Protein AF-A0A1D1V6J2-F1 (afdb_monomer_lite)

Structure (mmCIF, N/CA/C/O backbone):
data_AF-A0A1D1V6J2-F1
#
_entry.id   AF-A0A1D1V6J2-F1
#
loop_
_atom_site.group_PDB
_atom_site.id
_atom_site.type_symbol
_atom_site.label_atom_id
_atom_site.label_alt_id
_atom_site.label_comp_id
_atom_site.label_asym_id
_atom_site.label_entity_id
_atom_site.label_seq_id
_atom_site.pdbx_PDB_ins_code
_atom_site.Cartn_x
_atom_site.Cartn_y
_atom_site.Cartn_z
_atom_site.occupancy
_atom_site.B_iso_or_equiv
_atom_site.auth_seq_id
_atom_site.auth_comp_id
_atom_site.auth_asym_id
_atom_site.auth_atom_id
_atom_site.pdbx_PDB_model_num
ATOM 1 N N . MET A 1 1 ? 16.635 -3.841 -39.372 1.00 48.28 1 MET A N 1
ATOM 2 C CA . MET A 1 1 ? 15.526 -2.941 -39.005 1.00 48.28 1 MET A CA 1
ATOM 3 C C . MET A 1 1 ? 15.729 -2.656 -37.537 1.00 48.28 1 MET A C 1
ATOM 5 O O . MET A 1 1 ? 15.497 -3.552 -36.737 1.00 48.28 1 MET A O 1
ATOM 9 N N . ASP A 1 2 ? 16.294 -1.498 -37.214 1.00 56.81 2 ASP A N 1
ATOM 10 C CA . ASP A 1 2 ? 16.505 -1.095 -35.825 1.00 56.81 2 ASP A CA 1
ATOM 11 C C . ASP A 1 2 ? 15.146 -0.713 -35.238 1.00 56.81 2 ASP A C 1
ATOM 13 O O . ASP A 1 2 ? 14.429 0.100 -35.822 1.00 56.81 2 ASP A O 1
ATOM 17 N N . ASP A 1 3 ? 14.752 -1.372 -34.148 1.00 64.62 3 ASP A N 1
ATOM 18 C CA . ASP A 1 3 ? 13.501 -1.078 -33.456 1.00 64.62 3 ASP A CA 1
ATOM 19 C C . ASP A 1 3 ? 13.601 0.335 -32.849 1.00 64.62 3 ASP A C 1
ATOM 21 O O . ASP A 1 3 ? 14.435 0.554 -31.963 1.00 64.62 3 ASP A O 1
ATOM 25 N N . PRO A 1 4 ? 12.785 1.312 -33.288 1.00 57.12 4 PRO A N 1
ATOM 26 C CA . PRO A 1 4 ? 12.799 2.664 -32.729 1.00 57.12 4 PRO A CA 1
ATOM 27 C C . PRO A 1 4 ? 12.409 2.710 -31.238 1.00 57.12 4 PRO A C 1
ATOM 29 O O . PRO A 1 4 ? 12.533 3.760 -30.613 1.00 57.12 4 PRO A O 1
ATOM 32 N N . MET A 1 5 ? 11.976 1.585 -30.655 1.00 58.66 5 MET A N 1
ATOM 33 C CA . MET A 1 5 ? 11.699 1.398 -29.226 1.00 58.66 5 MET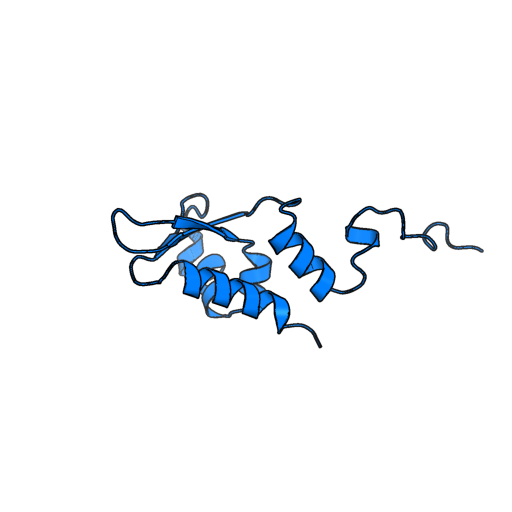 A CA 1
ATOM 34 C C . MET A 1 5 ? 12.857 0.721 -28.461 1.00 58.66 5 MET A C 1
ATOM 36 O O . MET A 1 5 ? 12.662 0.223 -27.352 1.00 58.66 5 MET A O 1
ATOM 40 N N . ALA A 1 6 ? 14.063 0.638 -29.035 1.00 60.59 6 ALA A N 1
ATOM 41 C CA . ALA A 1 6 ? 15.196 -0.024 -28.382 1.00 60.59 6 ALA A CA 1
ATOM 42 C C . ALA A 1 6 ? 15.816 0.811 -27.241 1.00 60.59 6 ALA A C 1
ATOM 44 O O . ALA A 1 6 ? 16.305 0.239 -26.264 1.00 60.59 6 ALA A O 1
ATOM 45 N N . ASP A 1 7 ? 15.753 2.148 -27.307 1.00 63.69 7 ASP A N 1
ATOM 46 C CA . ASP A 1 7 ? 16.257 3.031 -26.245 1.00 63.69 7 ASP A CA 1
ATOM 47 C C . ASP A 1 7 ? 15.131 3.598 -25.364 1.00 63.69 7 ASP A C 1
ATOM 49 O O . ASP A 1 7 ? 14.753 4.769 -25.410 1.00 63.69 7 ASP A O 1
ATOM 53 N N . ASN A 1 8 ? 14.603 2.734 -24.497 1.00 61.28 8 ASN A N 1
ATOM 54 C CA . ASN A 1 8 ? 13.559 3.093 -23.531 1.00 61.28 8 ASN A CA 1
ATOM 55 C C . ASN A 1 8 ? 14.120 3.756 -22.262 1.00 61.28 8 ASN A C 1
ATOM 57 O O . ASN A 1 8 ? 13.423 3.819 -21.245 1.00 61.28 8 ASN A O 1
ATOM 61 N N . SER A 1 9 ? 15.387 4.191 -22.258 1.00 58.91 9 SER A N 1
ATOM 62 C CA . SER A 1 9 ? 15.983 4.884 -21.107 1.00 58.91 9 SER A CA 1
ATOM 63 C C . SER A 1 9 ? 15.372 6.274 -20.878 1.00 58.91 9 SER A C 1
ATOM 65 O O . SER A 1 9 ? 15.359 6.753 -19.746 1.00 58.91 9 SER A O 1
ATOM 67 N N . ASN A 1 10 ? 14.765 6.867 -21.915 1.00 65.75 10 ASN A N 1
ATOM 68 C CA . ASN A 1 10 ? 14.165 8.203 -21.881 1.00 65.75 10 ASN A CA 1
ATOM 69 C C . ASN A 1 10 ? 12.647 8.223 -21.567 1.00 65.75 10 ASN A C 1
ATOM 71 O O . ASN A 1 10 ? 12.011 9.272 -21.605 1.00 65.75 10 ASN A O 1
ATOM 75 N N . TRP A 1 11 ? 12.025 7.081 -21.245 1.00 75.06 11 TRP A N 1
ATOM 76 C CA . TRP A 1 11 ? 10.572 6.979 -20.977 1.00 75.06 11 TRP A CA 1
ATOM 77 C C . TRP A 1 11 ? 10.192 7.332 -19.527 1.00 75.06 11 TRP A C 1
ATOM 79 O O . TRP A 1 11 ? 9.287 6.737 -18.937 1.00 75.06 11 TRP A O 1
ATOM 89 N N . GLY A 1 12 ? 10.930 8.254 -18.910 1.00 82.19 12 GLY A N 1
ATOM 90 C CA . GLY A 1 12 ? 10.766 8.604 -17.502 1.00 82.19 12 GLY A CA 1
ATOM 91 C C . GLY A 1 12 ? 11.035 7.432 -16.552 1.00 82.19 12 GLY A C 1
ATOM 92 O O . GLY A 1 12 ? 11.805 6.509 -16.841 1.00 82.19 12 GLY A O 1
ATOM 93 N N . TRP A 1 13 ? 10.391 7.453 -15.384 1.00 84.38 13 TRP A N 1
ATOM 94 C CA . TRP A 1 13 ? 10.631 6.444 -14.352 1.00 84.38 13 TRP A CA 1
ATOM 95 C C . TRP A 1 13 ? 10.193 5.042 -14.776 1.00 84.38 13 TRP A C 1
ATOM 97 O O . TRP A 1 13 ? 10.781 4.063 -14.328 1.00 84.38 13 TRP A O 1
ATOM 107 N N . GLN A 1 14 ? 9.199 4.923 -15.659 1.00 85.56 14 GLN A N 1
ATOM 108 C CA . GLN A 1 14 ? 8.742 3.646 -16.203 1.00 85.56 14 GLN A CA 1
ATOM 109 C C . GLN A 1 14 ? 9.817 3.011 -17.090 1.00 85.56 14 GLN A C 1
ATOM 111 O O . GLN A 1 14 ? 9.980 1.790 -17.076 1.00 85.56 14 GLN A O 1
ATOM 116 N N . GLY A 1 15 ? 10.554 3.834 -17.841 1.00 82.62 15 GLY A N 1
ATOM 117 C CA . GLY A 1 15 ? 11.718 3.415 -18.616 1.00 82.62 15 GLY A CA 1
ATOM 118 C C . GLY A 1 15 ? 12.882 2.980 -17.730 1.00 82.62 15 GLY A C 1
ATOM 119 O O . GLY A 1 15 ? 13.506 1.952 -18.000 1.00 82.62 15 GLY A O 1
ATOM 120 N N . ALA A 1 16 ? 13.129 3.709 -16.637 1.00 82.62 16 ALA A N 1
ATOM 121 C CA . ALA A 1 16 ? 14.195 3.419 -15.675 1.00 82.62 16 ALA A CA 1
ATOM 122 C C . ALA A 1 16 ? 13.893 2.216 -14.752 1.00 82.62 16 ALA A C 1
ATOM 124 O O . ALA A 1 16 ? 14.792 1.453 -14.395 1.00 82.62 16 ALA A O 1
ATOM 125 N N . ALA A 1 17 ? 12.630 1.994 -14.378 1.00 85.06 17 ALA A N 1
ATOM 126 C CA . ALA A 1 17 ? 12.199 0.910 -13.498 1.00 85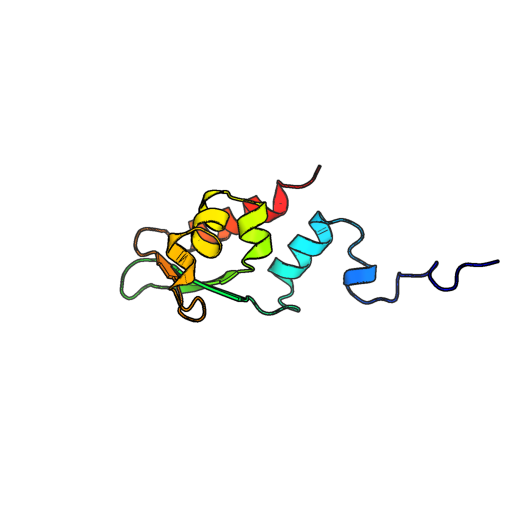.06 17 ALA A CA 1
ATOM 127 C C . ALA A 1 17 ? 12.015 -0.409 -14.276 1.00 85.06 17 ALA A C 1
ATOM 129 O O . ALA A 1 17 ? 10.905 -0.817 -14.633 1.00 85.06 17 ALA A O 1
ATOM 130 N N . LYS A 1 18 ? 13.132 -1.099 -14.536 1.00 83.62 18 LYS A N 1
ATOM 131 C CA . LYS A 1 18 ? 13.171 -2.335 -15.342 1.00 83.62 18 LYS A CA 1
ATOM 132 C C . LYS A 1 18 ? 12.567 -3.570 -14.664 1.00 83.62 18 LYS A C 1
ATOM 134 O O . LYS A 1 18 ? 12.271 -4.542 -15.346 1.00 83.62 18 LYS A O 1
ATOM 139 N N . THR A 1 19 ? 12.358 -3.542 -13.350 1.00 85.62 19 THR A N 1
ATOM 140 C CA . THR A 1 19 ? 11.761 -4.659 -12.603 1.00 85.62 19 THR A CA 1
ATOM 141 C C . THR A 1 19 ? 10.449 -4.244 -11.963 1.00 85.62 19 THR A C 1
ATOM 143 O O . THR A 1 19 ? 10.252 -3.079 -11.608 1.00 85.62 19 THR A O 1
ATOM 146 N N . MET A 1 20 ? 9.557 -5.207 -11.742 1.00 82.00 20 MET A 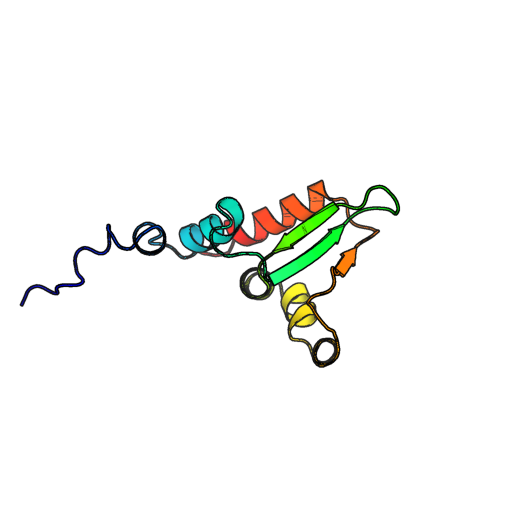N 1
ATOM 147 C CA . MET A 1 20 ? 8.324 -4.941 -11.008 1.00 82.00 20 MET A CA 1
ATOM 148 C C . MET A 1 20 ? 8.618 -4.420 -9.595 1.00 82.00 20 MET A C 1
ATOM 150 O O . MET A 1 20 ? 7.971 -3.479 -9.154 1.00 82.00 20 MET A O 1
ATOM 154 N N . LYS A 1 21 ? 9.672 -4.917 -8.934 1.00 82.44 21 LYS A N 1
ATOM 155 C CA . LYS A 1 21 ? 10.133 -4.401 -7.636 1.00 82.44 21 LYS A CA 1
ATOM 156 C C . LYS A 1 21 ? 10.534 -2.925 -7.701 1.00 82.44 21 LYS A C 1
ATOM 158 O O . LYS A 1 21 ? 10.220 -2.160 -6.789 1.00 82.44 21 LYS A O 1
ATOM 163 N N . ALA A 1 22 ? 11.220 -2.506 -8.766 1.00 82.75 22 ALA A N 1
ATOM 164 C CA . ALA A 1 22 ? 11.557 -1.101 -8.977 1.00 82.75 22 ALA A CA 1
ATOM 165 C C . ALA A 1 22 ? 10.292 -0.256 -9.198 1.00 82.75 22 ALA A C 1
ATOM 167 O O . ALA A 1 22 ? 10.164 0.813 -8.603 1.00 82.75 22 ALA A O 1
ATOM 168 N N . ARG A 1 23 ? 9.324 -0.766 -9.971 1.00 85.12 23 ARG A N 1
ATOM 169 C CA . ARG A 1 23 ? 8.055 -0.073 -10.242 1.00 85.12 23 ARG A CA 1
ATOM 170 C C . ARG A 1 23 ? 7.197 0.089 -8.989 1.00 85.12 23 ARG A C 1
ATOM 172 O O . ARG A 1 23 ? 6.748 1.194 -8.703 1.00 85.12 23 ARG A O 1
ATOM 179 N N . THR A 1 24 ? 7.018 -0.972 -8.201 1.00 82.44 24 THR A N 1
ATOM 180 C CA . THR A 1 24 ? 6.251 -0.917 -6.944 1.00 82.44 24 THR A CA 1
ATOM 181 C C . THR A 1 24 ? 6.934 -0.043 -5.892 1.00 82.44 24 THR A C 1
ATOM 183 O O . THR A 1 24 ? 6.262 0.679 -5.157 1.00 82.44 24 THR A O 1
ATOM 186 N N . THR A 1 25 ? 8.272 -0.037 -5.849 1.00 80.56 25 THR A N 1
ATOM 187 C CA . THR A 1 25 ? 9.036 0.869 -4.978 1.00 80.56 25 THR A CA 1
ATOM 188 C C . THR A 1 25 ? 8.841 2.329 -5.380 1.00 80.56 25 THR A C 1
ATOM 190 O O . THR A 1 25 ? 8.684 3.177 -4.502 1.00 80.56 25 THR A O 1
ATOM 193 N N . TYR A 1 26 ? 8.832 2.620 -6.683 1.00 81.62 26 TYR A N 1
ATOM 194 C CA . TYR A 1 26 ? 8.610 3.968 -7.201 1.00 81.62 26 TYR A CA 1
ATOM 195 C C . TYR A 1 26 ? 7.204 4.477 -6.855 1.00 81.62 26 TYR A C 1
ATOM 197 O O . TYR A 1 26 ? 7.069 5.548 -6.267 1.00 81.62 26 TYR A O 1
ATOM 205 N N . LEU A 1 27 ? 6.175 3.653 -7.092 1.00 80.62 27 LEU A N 1
ATOM 206 C CA . LEU A 1 27 ? 4.780 3.931 -6.718 1.00 80.62 27 LEU A CA 1
ATOM 207 C C . LEU A 1 27 ? 4.601 4.254 -5.227 1.00 80.62 27 LEU A C 1
ATOM 209 O O . LEU A 1 27 ? 3.744 5.055 -4.862 1.00 80.62 27 LEU A O 1
ATOM 213 N N . TRP A 1 28 ? 5.408 3.633 -4.367 1.00 77.94 28 TRP A N 1
ATOM 214 C CA . TRP A 1 28 ? 5.353 3.838 -2.922 1.00 77.94 28 TRP A CA 1
ATOM 215 C C . TRP A 1 28 ? 6.139 5.056 -2.430 1.00 77.94 28 TRP A C 1
ATOM 217 O O . TRP A 1 28 ? 5.712 5.718 -1.486 1.00 77.94 28 TRP A O 1
ATOM 227 N N . LYS A 1 29 ? 7.321 5.319 -3.001 1.00 76.00 29 LYS A N 1
ATOM 228 C CA . LYS A 1 29 ? 8.228 6.369 -2.514 1.00 76.00 29 LYS A CA 1
ATOM 229 C C . LYS A 1 29 ? 7.966 7.727 -3.146 1.00 76.00 29 LYS A C 1
ATOM 231 O O . LYS A 1 29 ? 7.888 8.712 -2.422 1.00 76.00 29 LYS A O 1
ATOM 236 N N . GLU A 1 30 ? 7.858 7.765 -4.469 1.00 65.06 30 GLU A N 1
ATOM 237 C CA . GLU A 1 30 ? 7.931 9.015 -5.232 1.00 65.06 30 GLU A CA 1
ATOM 238 C C . GLU A 1 30 ? 6.560 9.659 -5.454 1.00 65.06 30 GLU A C 1
ATOM 240 O O . GLU A 1 30 ? 6.483 10.763 -5.981 1.00 65.06 30 GLU A O 1
ATOM 245 N N . GLN A 1 31 ? 5.471 8.983 -5.049 1.00 63.62 31 GLN A N 1
ATOM 246 C CA . GLN A 1 31 ? 4.079 9.463 -5.130 1.00 63.62 31 GLN A CA 1
ATOM 247 C C . GLN A 1 31 ? 3.673 10.034 -6.500 1.00 63.62 31 GLN A C 1
ATOM 249 O O . GLN A 1 31 ? 2.658 10.716 -6.614 1.00 63.62 31 GLN A O 1
ATOM 254 N N . SER A 1 32 ? 4.420 9.734 -7.566 1.00 69.50 32 SER A N 1
ATOM 255 C CA . SER A 1 32 ? 4.135 10.252 -8.908 1.00 69.50 32 SER A CA 1
ATOM 256 C C . SER A 1 32 ? 2.813 9.716 -9.455 1.00 69.50 32 SER A C 1
ATOM 258 O O . SER A 1 32 ? 2.267 10.267 -10.404 1.00 69.50 32 SER A O 1
ATOM 260 N N . ILE A 1 33 ? 2.293 8.652 -8.836 1.00 82.62 33 ILE A N 1
ATOM 261 C CA . ILE A 1 33 ? 0.903 8.229 -8.944 1.00 82.62 33 ILE A CA 1
ATOM 262 C C . ILE A 1 33 ? 0.268 8.407 -7.557 1.00 82.62 33 ILE A C 1
ATOM 264 O O . ILE A 1 33 ? 0.765 7.805 -6.596 1.00 82.62 33 ILE A O 1
ATOM 268 N N . PRO A 1 34 ? -0.794 9.226 -7.430 1.00 85.31 34 PRO A N 1
ATOM 269 C CA . PRO A 1 34 ? -1.476 9.440 -6.161 1.00 85.31 34 PRO A CA 1
ATOM 270 C C . PRO A 1 34 ? -2.086 8.145 -5.606 1.00 85.31 34 PRO A C 1
ATOM 272 O O . PRO A 1 34 ? -2.588 7.329 -6.383 1.00 85.31 34 PRO A O 1
ATOM 275 N N . PRO A 1 35 ? -2.078 7.945 -4.278 1.00 87.06 35 PRO A N 1
ATOM 276 C CA . PRO A 1 35 ? -2.770 6.823 -3.654 1.00 87.06 35 PRO A CA 1
ATOM 277 C C . PRO A 1 35 ? -4.282 6.890 -3.916 1.00 87.06 35 PRO A C 1
ATOM 279 O O . PRO A 1 35 ? -4.880 7.964 -3.887 1.00 87.06 35 PRO A O 1
ATOM 282 N N . ASN A 1 36 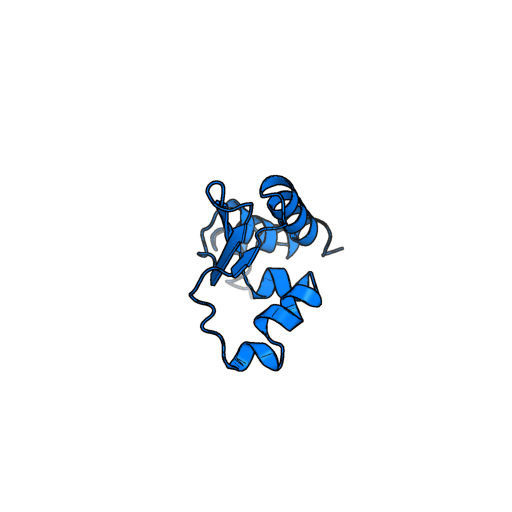? -4.903 5.730 -4.134 1.00 88.00 36 ASN A N 1
ATOM 283 C CA . ASN A 1 36 ? -6.345 5.584 -4.377 1.00 88.00 36 ASN A CA 1
ATOM 284 C C . ASN A 1 36 ? -7.091 4.908 -3.213 1.00 88.00 36 ASN A C 1
ATOM 286 O O . ASN A 1 36 ? -8.277 4.590 -3.318 1.00 88.00 36 ASN A O 1
ATOM 290 N N . VAL A 1 37 ? -6.402 4.662 -2.102 1.00 89.75 37 VAL A N 1
ATOM 291 C CA . VAL A 1 37 ? -6.996 4.225 -0.840 1.00 89.75 37 VAL A CA 1
ATOM 292 C C . VAL A 1 37 ? -6.255 4.863 0.322 1.00 89.75 37 VAL A C 1
ATOM 294 O O . VAL A 1 37 ? -5.037 5.054 0.266 1.00 89.75 37 VAL A O 1
ATOM 297 N N . PHE A 1 38 ? -6.996 5.181 1.377 1.00 91.19 38 PHE A N 1
ATOM 298 C CA . PHE A 1 38 ? -6.468 5.817 2.570 1.00 91.19 38 PHE A CA 1
ATOM 299 C C . PHE A 1 38 ? -6.865 5.042 3.820 1.00 91.19 38 PHE A C 1
ATOM 301 O O . PHE A 1 38 ? -7.957 4.487 3.900 1.00 91.19 38 PHE A O 1
ATOM 308 N N . PHE A 1 39 ? -5.972 5.039 4.802 1.00 91.88 39 PHE A N 1
ATOM 309 C CA . PHE A 1 39 ? -6.172 4.412 6.099 1.00 91.88 39 PHE A CA 1
ATOM 310 C C . PHE A 1 39 ? -5.988 5.442 7.202 1.00 91.88 39 PHE A C 1
ATOM 312 O O . PHE A 1 39 ? -4.951 6.104 7.257 1.00 91.88 39 PHE A O 1
ATOM 319 N N . ASN A 1 40 ? -6.961 5.553 8.093 1.00 93.50 40 ASN A N 1
ATOM 320 C CA . ASN A 1 40 ? -6.880 6.335 9.316 1.00 93.50 40 ASN A CA 1
ATOM 321 C C . ASN A 1 40 ? -6.409 5.427 10.452 1.00 93.50 40 ASN A C 1
ATOM 323 O O . ASN A 1 40 ? -7.205 4.764 11.109 1.00 93.50 40 ASN A O 1
ATOM 327 N N . VAL A 1 41 ? -5.097 5.389 10.672 1.00 94.62 41 VAL A N 1
ATOM 328 C CA . VAL A 1 41 ? -4.473 4.397 11.555 1.00 94.62 41 VAL A CA 1
ATOM 329 C C . VAL A 1 41 ? -4.139 4.997 12.913 1.00 94.62 41 VAL A C 1
ATOM 331 O O . VAL A 1 41 ? -3.539 6.074 12.972 1.00 94.62 41 VAL A O 1
ATOM 334 N N . GLY A 1 42 ? -4.448 4.278 13.988 1.00 92.94 42 GLY A N 1
ATOM 335 C CA . GLY A 1 42 ? -4.098 4.617 15.365 1.00 92.94 42 GLY A CA 1
ATOM 336 C C . GLY A 1 42 ? -5.290 5.048 16.227 1.00 92.94 42 GLY A C 1
ATOM 337 O O . GLY A 1 42 ? -6.397 5.250 15.723 1.00 92.94 42 GLY A O 1
ATOM 338 N N . PRO A 1 43 ? -5.071 5.227 17.540 1.00 88.56 43 PRO A N 1
ATOM 339 C CA . PRO A 1 43 ? -6.147 5.493 18.487 1.00 88.56 43 PRO A CA 1
ATOM 340 C C . PRO A 1 43 ? -6.793 6.865 18.256 1.00 88.56 43 PRO A C 1
ATOM 342 O O . PRO A 1 43 ? -6.181 7.785 17.695 1.00 88.56 43 PRO A O 1
ATOM 345 N N . LYS A 1 44 ? -8.035 7.031 18.732 1.00 83.50 44 LYS A N 1
ATOM 346 C CA . LYS A 1 44 ? -8.780 8.300 18.646 1.00 83.50 44 LYS A CA 1
ATOM 347 C C . LYS A 1 44 ? -7.937 9.468 19.174 1.00 83.50 44 LYS A C 1
ATOM 349 O O . LYS A 1 44 ? -7.388 9.413 20.269 1.00 83.50 44 LYS A O 1
ATOM 354 N N . GLY A 1 45 ? -7.815 10.520 18.364 1.00 82.44 45 GLY A N 1
ATOM 355 C CA . GLY A 1 45 ? -6.995 11.702 18.664 1.00 82.44 45 GLY A CA 1
ATOM 356 C C . GLY A 1 45 ? -5.517 11.608 18.255 1.00 82.44 45 GLY A C 1
ATOM 357 O O . GLY A 1 45 ? -4.843 12.632 18.234 1.00 82.44 45 GLY A O 1
ATOM 358 N N . GLN A 1 46 ? -5.011 10.428 17.874 1.00 86.75 46 GLN A N 1
ATOM 359 C CA . GLN A 1 46 ? -3.644 10.240 17.352 1.00 86.75 46 GLN A CA 1
ATOM 360 C C . GLN A 1 46 ? -3.620 9.527 15.989 1.00 86.75 46 GLN A C 1
ATOM 362 O O . GLN A 1 46 ? -2.582 9.002 15.569 1.00 86.75 46 GLN A O 1
ATOM 367 N N . LYS A 1 47 ? -4.762 9.527 15.290 1.00 90.44 47 LYS A N 1
ATOM 368 C CA . LYS A 1 47 ? -4.913 8.932 13.961 1.00 90.44 47 LYS A CA 1
ATOM 369 C C . LYS A 1 47 ? -3.937 9.558 12.966 1.00 90.44 47 LYS A C 1
ATOM 371 O O . LYS A 1 47 ? -3.712 10.769 12.951 1.00 90.44 47 LYS A O 1
ATOM 376 N N . LYS A 1 48 ? -3.363 8.721 12.106 1.00 93.19 48 LYS A N 1
ATOM 377 C CA . LYS A 1 48 ? -2.518 9.130 10.985 1.00 93.19 48 LYS A CA 1
ATOM 378 C C . LYS A 1 48 ? -3.103 8.600 9.692 1.00 93.19 48 LYS A C 1
ATOM 380 O O . LYS A 1 48 ? -3.247 7.390 9.539 1.00 93.19 48 LYS A O 1
ATOM 385 N N . LEU A 1 49 ? -3.337 9.512 8.755 1.00 91.88 49 LEU A N 1
ATOM 386 C CA . LEU A 1 49 ? -3.731 9.169 7.400 1.00 91.88 49 LEU A CA 1
ATOM 387 C C . LEU A 1 49 ? -2.537 8.560 6.654 1.00 91.88 49 LEU A C 1
ATOM 389 O O . LEU A 1 49 ? -1.452 9.149 6.595 1.00 91.88 49 LEU A O 1
ATOM 393 N N . ILE A 1 50 ? -2.719 7.362 6.113 1.00 90.88 50 ILE A N 1
ATOM 394 C CA . ILE A 1 50 ? -1.711 6.630 5.347 1.00 90.88 50 ILE A CA 1
ATOM 395 C C . ILE A 1 50 ? -2.330 6.253 4.004 1.00 90.88 50 ILE A C 1
ATOM 397 O O . ILE A 1 50 ? -3.303 5.510 3.957 1.00 90.88 50 ILE A O 1
ATOM 401 N N . GLY A 1 51 ? -1.766 6.776 2.917 1.00 89.88 51 GLY A N 1
ATOM 402 C CA . GLY A 1 51 ? -2.178 6.435 1.557 1.00 89.88 51 GLY A CA 1
ATOM 403 C C . GLY A 1 51 ? -1.551 5.130 1.064 1.00 89.88 51 GLY A C 1
ATOM 404 O O . GLY A 1 51 ? -0.441 4.768 1.463 1.00 89.88 51 GLY A O 1
ATOM 405 N N . GLY A 1 52 ? -2.252 4.445 0.166 1.00 88.31 52 GLY A N 1
ATOM 406 C CA . GLY A 1 52 ? -1.773 3.257 -0.528 1.00 88.31 52 GLY A CA 1
ATOM 407 C C . GLY A 1 52 ? -2.397 3.090 -1.913 1.00 88.31 52 GLY A C 1
ATOM 408 O O . GLY A 1 52 ? -3.236 3.881 -2.343 1.00 88.31 52 GLY A O 1
ATOM 409 N N . HIS A 1 53 ? -1.978 2.029 -2.600 1.00 89.00 53 HIS A N 1
ATOM 410 C CA . HIS A 1 53 ? -2.479 1.647 -3.920 1.00 89.00 53 HIS A CA 1
ATOM 411 C C . HIS A 1 53 ? -3.197 0.309 -3.809 1.00 89.00 53 HIS A C 1
ATOM 413 O O . HIS A 1 53 ? -2.550 -0.691 -3.487 1.00 89.00 53 HIS A O 1
ATOM 419 N N . ARG A 1 54 ? -4.509 0.279 -4.065 1.00 89.00 54 ARG A N 1
ATOM 420 C CA . ARG A 1 54 ? -5.347 -0.925 -3.888 1.00 89.00 54 ARG A CA 1
ATOM 421 C C . ARG A 1 54 ? -4.767 -2.141 -4.593 1.00 89.00 54 ARG A C 1
ATOM 423 O O . ARG A 1 54 ? -4.684 -3.200 -3.982 1.00 89.00 54 ARG A O 1
ATOM 430 N N . ASP A 1 55 ? -4.297 -1.978 -5.825 1.00 88.06 55 ASP A N 1
ATOM 431 C CA . ASP A 1 55 ? -3.770 -3.090 -6.621 1.00 88.06 55 ASP A CA 1
ATOM 432 C C . ASP A 1 55 ? -2.478 -3.650 -6.032 1.00 88.06 55 ASP A C 1
ATOM 434 O O . ASP A 1 55 ? -2.350 -4.858 -5.856 1.00 88.06 55 ASP A O 1
ATOM 438 N N . LEU A 1 56 ? -1.543 -2.782 -5.631 1.00 87.62 56 LEU A N 1
ATOM 439 C CA . LEU A 1 56 ? -0.299 -3.225 -4.998 1.00 87.62 56 LEU A CA 1
ATOM 440 C C . LEU A 1 56 ? -0.553 -3.941 -3.669 1.00 87.62 56 LEU A C 1
ATOM 442 O O . LEU A 1 56 ? 0.108 -4.930 -3.352 1.00 87.62 56 LEU A O 1
ATOM 446 N N . LEU A 1 57 ? -1.504 -3.438 -2.884 1.00 88.81 57 LEU A N 1
ATOM 447 C CA . LEU A 1 57 ? -1.889 -4.047 -1.615 1.00 88.81 57 LEU A CA 1
ATOM 448 C C . LEU A 1 57 ? -2.612 -5.379 -1.822 1.00 88.81 57 LEU A C 1
ATOM 450 O O . LEU A 1 57 ? -2.334 -6.330 -1.103 1.00 88.81 57 LEU A O 1
ATOM 454 N N . SER A 1 58 ? -3.471 -5.471 -2.834 1.00 90.19 58 SER A N 1
ATOM 455 C CA . SER A 1 58 ? -4.227 -6.687 -3.143 1.00 90.19 58 SER A CA 1
ATOM 456 C C . SER A 1 58 ? -3.336 -7.801 -3.672 1.00 90.19 58 SER A C 1
ATOM 458 O O . SER A 1 58 ? -3.448 -8.931 -3.218 1.00 90.19 58 SER A O 1
ATOM 460 N N . ILE A 1 59 ? -2.397 -7.481 -4.570 1.00 88.00 59 ILE A N 1
ATOM 461 C CA . ILE A 1 59 ? -1.419 -8.454 -5.085 1.00 88.00 59 ILE A CA 1
ATOM 462 C C . ILE A 1 59 ? -0.559 -9.020 -3.946 1.00 88.00 59 ILE A C 1
ATOM 464 O O . ILE A 1 59 ? -0.113 -10.159 -4.014 1.00 88.00 59 ILE A O 1
ATOM 468 N N . SER A 1 60 ? -0.329 -8.231 -2.894 1.00 85.62 60 SER A N 1
ATOM 469 C CA . SER A 1 60 ? 0.549 -8.612 -1.788 1.00 85.62 60 SER A CA 1
ATOM 470 C C . SER A 1 60 ? -0.161 -9.198 -0.564 1.00 85.62 60 SER A C 1
ATOM 472 O O . SER A 1 60 ? 0.523 -9.615 0.373 1.00 85.62 60 SER A O 1
ATOM 474 N N . SER A 1 61 ? -1.499 -9.236 -0.538 1.00 89.31 61 SER A N 1
ATOM 475 C CA . SER A 1 61 ? -2.273 -9.742 0.599 1.00 89.31 61 SER A CA 1
ATOM 476 C C . SER A 1 61 ? -3.715 -10.077 0.221 1.00 89.31 61 SER A C 1
ATOM 478 O O . SER A 1 61 ? -4.495 -9.197 -0.146 1.00 89.31 61 SER A O 1
ATOM 480 N N . GLU A 1 62 ? -4.109 -11.328 0.460 1.00 90.06 62 GLU A N 1
ATOM 481 C CA . GLU A 1 62 ? -5.497 -11.794 0.328 1.00 90.06 62 GLU A CA 1
ATOM 482 C C . GLU A 1 62 ? -6.472 -11.017 1.223 1.00 90.06 62 GLU A C 1
ATOM 484 O O . GLU A 1 62 ? -7.613 -10.771 0.840 1.00 90.06 62 GLU A O 1
ATOM 489 N N . ALA A 1 63 ? -6.024 -10.563 2.399 1.00 88.75 63 ALA A N 1
ATOM 490 C CA . ALA A 1 63 ? -6.850 -9.733 3.273 1.00 88.75 63 ALA A CA 1
ATOM 491 C C . ALA A 1 63 ? -7.145 -8.369 2.631 1.00 88.75 63 ALA A C 1
ATOM 493 O O . ALA A 1 63 ? -8.279 -7.897 2.686 1.00 88.75 63 ALA A O 1
ATOM 494 N N . PHE A 1 64 ? -6.154 -7.758 1.969 1.00 90.19 64 PHE A N 1
ATOM 495 C CA . PHE A 1 64 ? -6.372 -6.520 1.219 1.00 90.19 64 PHE A CA 1
ATOM 496 C C . PHE A 1 64 ? -7.208 -6.760 -0.041 1.00 90.19 64 PHE A C 1
ATOM 498 O O . PHE A 1 64 ? -8.103 -5.964 -0.318 1.00 90.19 64 PHE A O 1
ATOM 505 N N . TYR A 1 65 ? -6.992 -7.871 -0.753 1.00 91.19 65 TYR A N 1
ATOM 506 C CA . TYR A 1 65 ? -7.831 -8.247 -1.891 1.00 91.19 65 TYR A CA 1
ATOM 507 C C . TYR A 1 65 ? -9.302 -8.388 -1.474 1.00 91.19 65 TYR A C 1
ATOM 509 O O . TYR A 1 65 ? -10.170 -7.746 -2.059 1.00 91.19 65 TYR A O 1
ATOM 517 N N . ALA A 1 66 ? -9.592 -9.150 -0.417 1.00 89.94 66 ALA A N 1
ATOM 518 C CA . ALA A 1 66 ? -10.948 -9.309 0.104 1.00 89.94 66 ALA A CA 1
ATOM 519 C C . ALA A 1 66 ? -11.531 -7.983 0.614 1.00 89.94 66 ALA A C 1
ATOM 521 O O . ALA A 1 66 ? -12.711 -7.705 0.401 1.00 89.94 66 ALA A O 1
ATOM 522 N N . MET A 1 67 ? -10.712 -7.139 1.246 1.00 87.69 67 MET A N 1
ATOM 523 C CA . MET A 1 67 ? -11.152 -5.832 1.720 1.00 87.69 67 MET A CA 1
ATOM 524 C C . MET A 1 67 ? -11.555 -4.901 0.575 1.00 87.69 67 MET A C 1
ATOM 526 O O . MET A 1 67 ? -12.527 -4.177 0.747 1.00 87.69 67 MET A O 1
ATOM 530 N N . PHE A 1 68 ? -10.874 -4.920 -0.576 1.00 88.69 68 PHE A N 1
ATOM 531 C CA . PHE A 1 68 ? -11.144 -3.998 -1.694 1.00 88.69 68 PHE A CA 1
ATOM 532 C C . PHE A 1 68 ? -12.053 -4.556 -2.787 1.00 88.69 68 PHE A C 1
ATOM 534 O O . PHE A 1 68 ? -12.828 -3.808 -3.380 1.00 88.69 68 PHE A O 1
ATOM 541 N N . TYR A 1 69 ? -11.954 -5.853 -3.054 1.00 87.12 69 TYR A N 1
ATOM 542 C CA . TYR A 1 69 ? -12.588 -6.527 -4.187 1.00 87.12 69 TYR A CA 1
ATOM 543 C C . TYR A 1 69 ? -13.514 -7.670 -3.753 1.00 87.12 69 TYR A C 1
ATOM 545 O O . TYR A 1 69 ? -14.118 -8.337 -4.596 1.00 87.12 69 TYR A O 1
ATOM 553 N N . GLY A 1 70 ? -13.652 -7.900 -2.445 1.00 83.62 70 GLY A N 1
ATOM 554 C CA . GLY A 1 70 ? -14.537 -8.919 -1.907 1.00 83.62 70 GLY A CA 1
ATOM 555 C C . GLY A 1 70 ? -16.024 -8.597 -2.102 1.00 83.62 70 GLY A C 1
ATOM 556 O O . GLY A 1 70 ? -16.409 -7.473 -2.438 1.00 83.62 70 GLY A O 1
ATOM 557 N N . PRO A 1 71 ? -16.909 -9.580 -1.851 1.00 72.69 71 PRO A N 1
ATOM 558 C CA . PRO A 1 71 ? -18.352 -9.432 -2.058 1.00 72.69 71 PRO A CA 1
ATOM 559 C C . PRO A 1 71 ? -18.965 -8.278 -1.253 1.00 72.69 71 PRO A C 1
ATOM 561 O O . PRO A 1 71 ? -19.909 -7.641 -1.713 1.00 72.69 71 PRO A O 1
ATOM 564 N N . ILE A 1 72 ? -18.400 -8.004 -0.072 1.00 66.12 72 ILE A N 1
ATOM 565 C CA . ILE A 1 72 ? -18.861 -6.987 0.882 1.00 66.12 72 ILE A CA 1
ATOM 566 C C . ILE A 1 72 ? -18.456 -5.569 0.435 1.00 66.12 72 ILE A C 1
ATOM 568 O O . ILE A 1 72 ? -19.086 -4.592 0.829 1.00 66.12 72 ILE A O 1
ATOM 572 N N . THR A 1 73 ? -17.435 -5.422 -0.413 1.00 62.25 73 THR A N 1
ATOM 573 C CA . THR A 1 73 ? -16.891 -4.106 -0.783 1.00 62.25 73 THR A CA 1
ATOM 574 C C . THR A 1 73 ? -17.618 -3.433 -1.939 1.00 62.25 73 THR A C 1
ATOM 576 O O . THR A 1 73 ? -17.482 -2.226 -2.118 1.00 62.25 73 THR A O 1
ATOM 579 N N . LYS A 1 74 ? -18.449 -4.167 -2.690 1.00 55.00 74 LYS A N 1
ATOM 580 C CA . LYS A 1 74 ? -19.238 -3.612 -3.807 1.00 55.00 74 LYS A CA 1
ATOM 581 C C . LYS A 1 74 ? -20.185 -2.473 -3.387 1.00 55.00 74 LYS A C 1
ATOM 583 O O . LYS A 1 74 ? -20.717 -1.792 -4.255 1.00 55.00 74 LYS A O 1
ATOM 588 N N . SER A 1 75 ? -20.386 -2.264 -2.083 1.00 50.97 75 SER A N 1
ATOM 589 C CA . SER A 1 75 ? -21.256 -1.236 -1.504 1.00 50.97 75 SER A CA 1
ATOM 590 C C . SER A 1 75 ? -20.529 -0.128 -0.729 1.00 50.97 75 SER A C 1
ATOM 592 O O . SER A 1 75 ? -21.209 0.716 -0.151 1.00 50.97 75 SER A O 1
ATOM 594 N N . LYS A 1 76 ? -19.189 -0.124 -0.650 1.00 61.62 76 LYS A N 1
ATOM 595 C CA . LYS A 1 76 ? -18.440 0.907 0.090 1.00 61.62 76 LYS A CA 1
ATOM 596 C C . LYS A 1 76 ? -17.825 1.925 -0.858 1.00 61.62 76 LYS A C 1
ATOM 598 O O . LYS A 1 76 ? -17.106 1.555 -1.785 1.00 61.62 76 LYS A O 1
ATOM 603 N N . ASP A 1 77 ? -18.060 3.202 -0.574 1.00 66.44 77 ASP A N 1
ATOM 604 C CA . ASP A 1 77 ? -17.297 4.269 -1.199 1.00 66.44 77 ASP A CA 1
ATOM 605 C C . ASP A 1 77 ? -15.875 4.263 -0.623 1.00 66.44 77 ASP A C 1
ATOM 607 O O . ASP A 1 77 ? -15.611 4.706 0.492 1.00 66.44 77 ASP A O 1
ATOM 611 N N . LEU A 1 78 ? -14.946 3.693 -1.385 1.00 69.00 78 LEU A N 1
ATOM 612 C CA . LEU A 1 78 ? -13.539 3.600 -1.006 1.00 69.00 78 LEU A CA 1
ATOM 613 C C . LEU A 1 78 ? -12.794 4.948 -1.161 1.00 69.00 78 LEU A C 1
ATOM 615 O O . LEU A 1 78 ? -11.562 4.970 -1.078 1.00 69.00 78 LEU A O 1
ATOM 619 N N . HIS A 1 79 ? -13.501 6.054 -1.433 1.00 71.56 79 HIS A N 1
ATOM 620 C CA . HIS A 1 79 ? -12.962 7.407 -1.285 1.00 71.56 79 HIS A CA 1
ATOM 621 C C . HIS A 1 79 ? -12.814 7.827 0.184 1.00 71.56 79 HIS A C 1
ATOM 623 O O . HIS A 1 79 ? -11.954 8.657 0.485 1.00 71.56 79 HIS A O 1
ATOM 629 N N . GLU A 1 80 ? -13.585 7.238 1.102 1.00 83.75 80 GLU A N 1
ATOM 630 C CA . GLU A 1 80 ? -13.433 7.502 2.533 1.00 83.75 80 GLU A CA 1
ATOM 631 C C . GLU A 1 80 ? -12.255 6.713 3.139 1.00 83.75 80 GLU A C 1
ATOM 633 O O . GLU A 1 80 ? -12.020 5.556 2.766 1.00 83.75 80 GLU A O 1
ATOM 638 N N . PRO A 1 81 ? -11.490 7.303 4.081 1.00 88.12 81 PRO A N 1
ATOM 639 C CA . PRO A 1 81 ? -10.432 6.579 4.773 1.00 88.12 81 PRO A CA 1
ATOM 640 C C . PRO A 1 81 ? -10.971 5.411 5.607 1.00 88.12 81 PRO A C 1
ATOM 642 O O . PRO A 1 81 ? -11.926 5.558 6.364 1.00 88.12 81 PRO A O 1
ATOM 645 N N . ILE A 1 82 ? -10.294 4.267 5.536 1.00 89.94 82 ILE A N 1
ATOM 646 C CA . ILE A 1 82 ? -10.599 3.081 6.343 1.00 89.94 82 ILE A CA 1
ATOM 647 C C . ILE A 1 82 ? -10.005 3.277 7.742 1.00 89.94 82 ILE A C 1
ATOM 649 O O . ILE A 1 82 ? -8.791 3.439 7.881 1.00 89.94 82 ILE A O 1
ATOM 653 N N . ASP A 1 83 ? -10.850 3.300 8.770 1.00 90.25 83 ASP A N 1
ATOM 654 C CA . ASP A 1 83 ? -10.428 3.463 10.164 1.00 90.25 83 ASP A CA 1
ATOM 655 C C . ASP A 1 83 ? -9.834 2.167 10.736 1.00 90.25 83 ASP A C 1
ATOM 657 O O . ASP A 1 83 ? -10.480 1.124 10.733 1.00 90.25 83 ASP A O 1
ATOM 661 N N . GLU A 1 84 ? -8.620 2.264 11.280 1.00 87.81 84 GLU A N 1
ATOM 662 C CA . GLU A 1 84 ? -7.868 1.164 11.897 1.00 87.81 84 GLU A CA 1
ATOM 663 C C . GLU A 1 84 ? -7.346 1.610 13.270 1.00 87.81 84 GLU A C 1
ATOM 665 O O . GLU A 1 84 ? -6.193 2.031 13.424 1.00 87.81 84 GLU A O 1
ATOM 670 N N . GLU A 1 85 ? -8.224 1.586 14.277 1.00 87.81 85 GLU A N 1
ATOM 671 C CA . GLU A 1 85 ? -7.938 2.163 15.602 1.00 87.81 85 GLU A CA 1
ATOM 672 C C . GLU A 1 85 ? -6.947 1.328 16.429 1.00 87.81 85 GLU A C 1
ATOM 674 O O . GLU A 1 85 ? -6.193 1.886 17.229 1.00 87.81 85 GLU A O 1
ATOM 679 N N . ASP A 1 86 ? -6.886 0.019 16.176 1.00 88.75 86 ASP A N 1
ATOM 680 C CA . ASP A 1 86 ? -6.083 -0.946 16.941 1.00 88.75 86 ASP A CA 1
ATOM 681 C C . ASP A 1 86 ? -4.654 -1.124 16.407 1.00 88.75 86 ASP A C 1
ATOM 683 O O . ASP A 1 86 ? -3.858 -1.893 16.952 1.00 88.75 86 ASP A O 1
ATOM 687 N N . ILE A 1 87 ? -4.299 -0.424 15.327 1.00 89.19 87 ILE A N 1
ATOM 688 C CA . ILE A 1 87 ? -3.021 -0.616 14.646 1.00 89.19 87 ILE A CA 1
ATOM 689 C C . ILE A 1 87 ? -2.086 0.564 14.921 1.00 89.19 87 ILE A C 1
ATOM 691 O O . ILE A 1 87 ? -2.420 1.727 14.701 1.00 89.19 87 ILE A O 1
ATOM 695 N N . ASP A 1 88 ? -0.852 0.269 15.344 1.00 91.38 88 ASP A N 1
ATOM 696 C CA . ASP A 1 88 ? 0.188 1.292 15.459 1.00 91.38 88 ASP A CA 1
ATOM 697 C C . ASP A 1 88 ? 0.574 1.846 14.065 1.00 91.38 88 ASP A C 1
ATOM 699 O O . ASP A 1 88 ? 0.976 1.089 13.168 1.0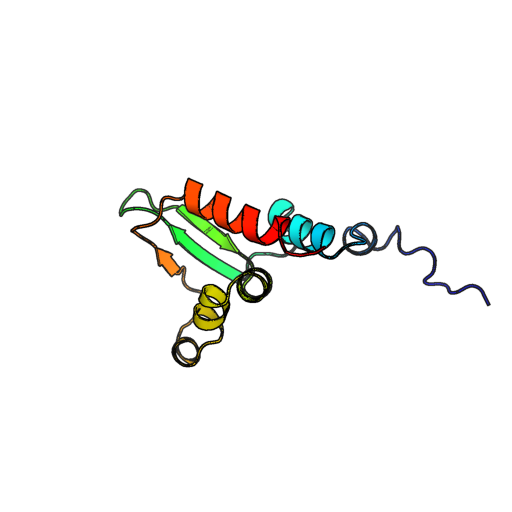0 91.38 88 ASP A O 1
ATOM 703 N N . PRO A 1 89 ? 0.559 3.177 13.861 1.00 90.56 89 PRO A N 1
ATOM 704 C CA . PRO A 1 89 ? 0.866 3.771 12.561 1.00 90.56 89 PRO A CA 1
ATOM 705 C C . PRO A 1 89 ? 2.290 3.528 12.044 1.00 90.56 89 PRO A C 1
ATOM 707 O O . PRO A 1 89 ? 2.552 3.731 10.851 1.00 90.56 89 PRO A O 1
ATOM 710 N N . LYS A 1 90 ? 3.267 3.221 12.909 1.00 89.56 90 LYS A N 1
ATOM 711 C CA . LYS A 1 90 ? 4.633 2.890 12.464 1.00 89.56 90 LYS A CA 1
ATOM 712 C C . LYS A 1 90 ? 4.690 1.433 12.013 1.00 89.56 90 LYS A C 1
ATOM 714 O O . LYS A 1 90 ? 5.248 1.172 10.945 1.00 89.56 90 LYS A O 1
ATOM 719 N N . ALA A 1 91 ? 4.073 0.526 12.766 1.00 89.31 91 ALA A N 1
ATOM 720 C CA . ALA A 1 91 ? 3.936 -0.883 12.425 1.00 89.31 91 ALA A CA 1
ATOM 721 C C . ALA A 1 91 ? 3.200 -1.063 11.092 1.00 89.31 91 ALA A C 1
ATOM 723 O O . ALA A 1 91 ? 3.713 -1.753 10.210 1.00 89.31 91 ALA A O 1
ATOM 724 N N . PHE A 1 92 ? 2.087 -0.349 10.882 1.00 90.31 92 PHE A N 1
ATOM 725 C CA . PHE A 1 92 ? 1.344 -0.397 9.620 1.00 90.31 92 PHE A CA 1
ATOM 726 C C . PHE A 1 92 ? 2.209 0.035 8.431 1.00 90.31 92 PHE A C 1
ATOM 728 O O . PHE A 1 92 ? 2.371 -0.707 7.465 1.00 90.31 92 PHE A O 1
ATOM 735 N N . ARG A 1 93 ? 2.890 1.188 8.523 1.00 87.25 93 ARG A N 1
ATOM 736 C CA . ARG A 1 93 ? 3.826 1.635 7.471 1.00 87.25 93 ARG A CA 1
ATOM 737 C C . ARG A 1 93 ? 4.954 0.641 7.216 1.00 87.25 93 ARG A C 1
ATOM 739 O O . ARG A 1 93 ? 5.392 0.503 6.073 1.00 87.25 93 ARG A O 1
ATOM 746 N N . LEU A 1 94 ? 5.465 -0.015 8.257 1.00 88.06 94 LEU A N 1
ATOM 747 C CA . LEU A 1 94 ? 6.506 -1.024 8.105 1.00 88.06 94 LEU A CA 1
ATOM 748 C C . LEU A 1 94 ? 5.974 -2.261 7.374 1.00 88.06 94 LEU A C 1
ATOM 750 O O . LEU A 1 94 ? 6.661 -2.754 6.481 1.00 88.06 94 LEU A O 1
ATOM 754 N N . MET A 1 95 ? 4.764 -2.716 7.707 1.00 88.00 95 MET A N 1
ATOM 755 C CA . MET A 1 95 ? 4.077 -3.820 7.035 1.00 88.00 95 MET A CA 1
ATOM 756 C C . MET A 1 95 ? 3.890 -3.529 5.539 1.00 88.00 95 MET A C 1
ATOM 758 O O . MET A 1 95 ? 4.349 -4.316 4.713 1.00 88.00 95 MET A O 1
ATOM 762 N N . LEU A 1 96 ? 3.347 -2.359 5.177 1.00 85.56 96 LEU A N 1
ATOM 763 C CA . LEU A 1 96 ? 3.168 -1.967 3.770 1.00 85.56 96 LEU A CA 1
ATOM 764 C C . LEU A 1 96 ? 4.510 -1.940 3.016 1.00 85.56 96 LEU A C 1
ATOM 766 O O . LEU A 1 96 ? 4.646 -2.504 1.932 1.00 85.56 96 LEU A O 1
ATOM 770 N N . LYS A 1 97 ? 5.564 -1.389 3.634 1.00 80.19 97 LYS A N 1
ATOM 771 C CA . LYS A 1 97 ? 6.926 -1.417 3.069 1.00 80.19 97 LYS A CA 1
ATOM 772 C C . LYS A 1 97 ? 7.497 -2.828 2.919 1.00 80.19 97 LYS A C 1
ATOM 774 O O . LYS A 1 97 ? 8.416 -3.009 2.120 1.00 80.19 97 LYS A O 1
ATOM 779 N N . LYS A 1 98 ? 7.086 -3.797 3.742 1.00 79.69 98 LYS A N 1
ATOM 780 C CA . LYS A 1 98 ? 7.535 -5.191 3.618 1.00 79.69 98 LYS A CA 1
ATOM 781 C C . LYS A 1 98 ? 6.841 -5.858 2.435 1.00 79.69 98 LYS A C 1
ATOM 783 O O . LYS A 1 98 ? 7.543 -6.387 1.579 1.00 79.69 98 LYS A O 1
ATOM 788 N N . PHE A 1 99 ? 5.520 -5.744 2.333 1.00 76.44 99 PHE A N 1
ATOM 789 C CA . PHE A 1 99 ? 4.752 -6.297 1.216 1.00 76.44 99 PHE A CA 1
ATOM 790 C C . PHE A 1 99 ? 5.329 -5.907 -0.150 1.00 76.44 99 PHE A C 1
ATOM 792 O O . PHE A 1 99 ? 5.556 -6.764 -0.995 1.00 76.44 99 PHE A O 1
ATOM 799 N N . LEU A 1 100 ? 5.728 -4.648 -0.321 1.00 69.12 100 LEU A N 1
ATOM 800 C CA . LEU A 1 100 ? 6.288 -4.171 -1.590 1.00 69.12 100 LEU A CA 1
ATOM 801 C C . LEU A 1 100 ? 7.749 -4.581 -1.847 1.00 69.12 100 LEU A C 1
ATOM 803 O O . LEU A 1 100 ? 8.204 -4.545 -2.988 1.00 69.12 100 LEU A O 1
ATOM 807 N N . ARG A 1 101 ? 8.507 -4.956 -0.806 1.00 66.12 101 ARG A N 1
ATOM 808 C CA . ARG A 1 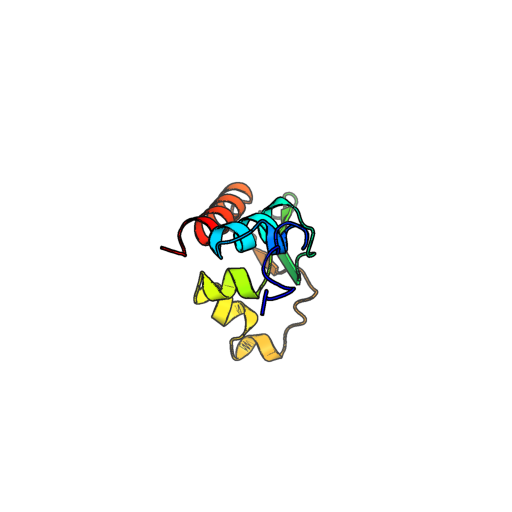101 ? 9.931 -5.328 -0.919 1.00 66.12 101 ARG A CA 1
ATOM 809 C C . ARG A 1 101 ? 10.173 -6.824 -1.113 1.00 66.12 101 ARG A C 1
ATOM 811 O O . ARG A 1 101 ? 11.217 -7.164 -1.670 1.00 66.12 101 ARG A O 1
ATOM 818 N N . TYR A 1 102 ? 9.263 -7.678 -0.643 1.00 58.38 102 TYR A N 1
ATOM 819 C CA . TYR A 1 102 ? 9.460 -9.134 -0.562 1.00 58.38 102 TYR A CA 1
ATOM 820 C C . TYR A 1 102 ? 8.745 -9.950 -1.648 1.00 58.38 102 TYR A C 1
ATOM 822 O O . TYR A 1 102 ? 8.872 -11.166 -1.655 1.00 58.38 102 TYR A O 1
ATOM 830 N N . GLN A 1 103 ? 8.001 -9.320 -2.555 1.00 52.41 103 GLN A N 1
ATOM 831 C CA . GLN A 1 103 ? 7.016 -10.039 -3.372 1.00 52.41 103 GLN A CA 1
ATOM 832 C C . GLN A 1 103 ? 7.440 -10.401 -4.798 1.00 52.41 103 GLN A C 1
ATOM 834 O O . GLN A 1 103 ? 6.607 -10.908 -5.536 1.00 52.41 103 GLN A O 1
ATOM 839 N N . ILE A 1 104 ? 8.685 -10.173 -5.229 1.00 42.44 104 ILE A N 1
ATOM 840 C CA . ILE A 1 104 ? 9.062 -10.485 -6.619 1.00 42.44 104 ILE A CA 1
ATOM 841 C C . ILE A 1 104 ? 10.478 -11.074 -6.643 1.00 42.44 104 ILE A C 1
ATOM 843 O O . ILE A 1 104 ? 11.412 -10.307 -6.372 1.00 42.44 104 ILE A O 1
ATOM 847 N N . PRO A 1 105 ? 10.631 -12.401 -6.855 1.00 43.12 105 PRO A N 1
ATOM 848 C CA . PRO A 1 105 ? 11.932 -13.020 -7.103 1.00 43.12 105 PRO A CA 1
ATOM 849 C C . PRO A 1 105 ? 12.593 -12.463 -8.370 1.00 43.12 105 PRO A C 1
ATOM 851 O O . PRO A 1 105 ? 11.862 -12.045 -9.298 1.00 43.12 105 PRO A O 1
#

Organism: Ramazzottius varieornatus (NCBI:txid947166)

Sequence (105 aa):
MDDPMADNSNWGWQGAAKTMKARTTYLWKEQSIPPNVFFNVGPKGQKKLIGGHRDLLSISSEAFYAMFYGPITKSKDLHEPIDEEDIDPKAFRLMLKKFLRYQIP

pLDDT: mean 79.78, std 12.68, range [42.44, 94.62]

Foldseek 3Di:
DDDPCPQLCPVPQVSVQPDQLSVLVCVQPVCPDPAQAWAQAEAPPPTDIDGDHLVLVVLLDVVSVCCCPNPVNVPDDRNDHHYHHPHDPVNVVVVSVCSSNPRDD

Radius of gyration: 16.77 Å; chains: 1; bounding box: 38×25×58 Å

Secondary structure (DSSP, 8-state):
---TTS-GGGSHHHHH--SHHHHHHHHHHT-SS--SEEEEESSTTS-EEEEE-HHHHHHH-HHHHHHHHSTTGGG--TTSPEEETTS-HHHHHHHHHHHHHHS--

InterPro domains:
  IPR000210 BTB/POZ domain [PF00651] (47-97)
  IPR000210 BTB/POZ domain [PS50097] (35-105)
  IPR011333 SKP1/BTB/POZ domain superfamily [G3DSA:3.30.710.10] (30-104)
  IPR011333 SKP1/BTB/POZ domain superfamily [SSF54695] (30-97)